Protein AF-A0A3D2TWG9-F1 (afdb_monomer_lite)

Radius of gyration: 15.21 Å; chains: 1; bounding box: 34×38×45 Å

pLDDT: mean 82.13, std 18.05, range [36.09, 95.81]

Foldseek 3Di:
DPDPPPFQADDPVLLVLLLVVCVVVVHDPVLSVVLSVLVVVLNVQCVRPGQDLVSLVVVLVVQVPPPPDDLVRSQSSLVSVCSSCVSVVVNVNRDDRDDDDDPPDDPPPDDDPPDDD

Secondary structure (DSSP, 8-state):
-----------HHHHHHHHHHHHHTT--HHHHHHHHHHHHHHHHHHTTPPP-HHHHHHHHHHHHH-TT--HHHHHHHHHHHHHHHHHTT-GGG--PPP-----S-------------

Sequence (117 aa):
MKQKTKQKVITEREIIRFRQCLYKAEKSPSTIDKYVRDVRKLQQYANGRILTKTLMLEYKRDLEVSSTYKATSINSYIAAINQFCQAMHWNDLCIKTIKVQRTAFEPEEKELTIGRQ

Structure (mmCIF, N/CA/C/O backbone):
data_AF-A0A3D2TWG9-F1
#
_entry.id   AF-A0A3D2TWG9-F1
#
loop_
_atom_site.group_PDB
_atom_site.id
_atom_site.type_symbol
_atom_site.label_atom_id
_atom_site.label_alt_id
_atom_site.label_comp_id
_atom_site.label_asym_id
_atom_site.label_entity_id
_atom_site.label_seq_id
_atom_site.pdbx_PDB_ins_code
_atom_site.Cartn_x
_atom_site.Cartn_y
_atom_site.Cartn_z
_atom_site.occupancy
_atom_site.B_iso_or_equiv
_atom_site.auth_seq_id
_atom_site.auth_comp_id
_atom_site.auth_asym_id
_atom_site.auth_atom_id
_atom_site.pdbx_PDB_model_num
ATOM 1 N N . MET A 1 1 ? -14.651 15.100 24.744 1.00 36.09 1 MET A N 1
ATOM 2 C CA . MET A 1 1 ? -15.029 14.101 23.717 1.00 36.09 1 MET A CA 1
ATOM 3 C C . MET A 1 1 ? -13.775 13.331 23.317 1.00 36.09 1 MET A C 1
ATOM 5 O O . MET A 1 1 ? -12.911 13.899 22.664 1.00 36.09 1 MET A O 1
ATOM 9 N N . LYS A 1 2 ? -13.596 12.089 23.789 1.00 38.41 2 LYS A N 1
ATOM 10 C CA . LYS A 1 2 ? -12.414 11.282 23.440 1.00 38.41 2 LYS A CA 1
ATOM 11 C C . LYS A 1 2 ? -12.566 10.839 21.984 1.00 38.41 2 LYS A C 1
ATOM 13 O O . LYS A 1 2 ? -13.420 10.005 21.692 1.00 38.41 2 LYS A O 1
ATOM 18 N N . GLN A 1 3 ? -11.794 11.430 21.074 1.00 42.97 3 GLN A N 1
ATOM 19 C CA . GLN A 1 3 ? -11.682 10.928 19.708 1.00 42.97 3 GLN A CA 1
ATOM 20 C C . GLN A 1 3 ? -11.195 9.478 19.809 1.00 42.97 3 GLN A C 1
ATOM 22 O O . GLN A 1 3 ? -10.063 9.236 20.222 1.00 42.97 3 GLN A O 1
ATOM 27 N N . LYS A 1 4 ? -12.066 8.504 19.518 1.00 44.44 4 LYS A N 1
ATOM 28 C CA . LYS A 1 4 ? -11.652 7.110 19.334 1.00 44.44 4 LYS A CA 1
ATOM 29 C C . LYS A 1 4 ? -10.646 7.121 18.189 1.00 44.44 4 LYS A C 1
ATOM 31 O O . LYS A 1 4 ? -11.041 7.255 17.033 1.00 44.44 4 LYS A O 1
ATOM 36 N N . THR A 1 5 ? -9.362 7.016 18.502 1.00 53.56 5 THR A N 1
ATOM 37 C CA . THR A 1 5 ? -8.309 6.737 17.530 1.00 53.56 5 THR A CA 1
ATOM 38 C C . THR A 1 5 ? -8.665 5.412 16.870 1.00 53.56 5 THR A C 1
ATOM 40 O O . THR A 1 5 ? -8.430 4.341 17.427 1.00 53.56 5 THR A O 1
ATOM 43 N N . LYS A 1 6 ? -9.322 5.470 15.704 1.00 65.88 6 LYS A N 1
ATOM 44 C CA . LYS A 1 6 ? -9.528 4.291 14.862 1.00 65.88 6 LYS A CA 1
ATOM 45 C C . LYS A 1 6 ? -8.149 3.688 14.631 1.00 65.88 6 LYS A C 1
ATOM 47 O O . LYS A 1 6 ? -7.264 4.350 14.091 1.00 65.88 6 LYS A O 1
ATOM 52 N N . GLN A 1 7 ? -7.959 2.464 15.104 1.00 80.00 7 GLN A N 1
ATOM 53 C CA . GLN A 1 7 ? -6.710 1.745 14.922 1.00 80.00 7 GLN A CA 1
ATOM 54 C C . GLN A 1 7 ? -6.472 1.588 13.416 1.00 80.00 7 GLN A C 1
ATOM 56 O O . GLN A 1 7 ? -7.372 1.170 12.686 1.00 80.00 7 GLN A O 1
ATOM 61 N N . LYS A 1 8 ? -5.278 1.961 12.945 1.00 89.81 8 LYS A N 1
ATOM 62 C CA . LYS A 1 8 ? -4.888 1.895 11.528 1.00 89.81 8 LYS A CA 1
ATOM 63 C C . LYS A 1 8 ? -4.557 0.453 11.145 1.00 89.81 8 LYS A C 1
ATOM 65 O O . LYS A 1 8 ? -3.403 0.113 10.932 1.00 89.81 8 LYS A O 1
ATOM 70 N N . VAL A 1 9 ? -5.553 -0.426 11.171 1.00 92.38 9 VAL A N 1
ATOM 71 C CA . VAL A 1 9 ? -5.402 -1.861 10.896 1.00 92.38 9 VAL A CA 1
ATOM 72 C C . VAL A 1 9 ? -6.021 -2.169 9.542 1.00 92.38 9 VAL A C 1
ATOM 74 O O . VAL A 1 9 ? -7.146 -1.754 9.260 1.00 92.38 9 VAL A O 1
ATOM 77 N N . ILE A 1 10 ? -5.308 -2.926 8.708 1.00 92.94 10 ILE A N 1
ATOM 78 C CA . ILE A 1 10 ? -5.841 -3.366 7.416 1.00 92.94 10 ILE A CA 1
ATOM 79 C C . ILE A 1 10 ? -6.824 -4.510 7.663 1.00 92.94 10 ILE A C 1
ATOM 81 O O . ILE A 1 10 ? -6.436 -5.657 7.883 1.00 92.94 10 ILE A O 1
ATOM 85 N N . THR A 1 11 ? -8.113 -4.191 7.627 1.00 93.00 11 THR A N 1
ATOM 86 C CA . THR A 1 11 ? -9.196 -5.179 7.690 1.00 93.00 11 THR A CA 1
ATOM 87 C C . THR A 1 11 ? -9.798 -5.397 6.307 1.00 93.00 11 THR A C 1
ATOM 89 O O . THR A 1 11 ? -9.610 -4.584 5.403 1.00 93.00 11 THR A O 1
ATOM 92 N N . GLU A 1 12 ? -10.582 -6.463 6.147 1.00 92.56 12 GLU A N 1
ATOM 93 C CA . GLU A 1 12 ? -11.317 -6.720 4.902 1.00 92.56 12 GLU A CA 1
ATOM 94 C C . GLU A 1 12 ? -12.201 -5.531 4.486 1.00 92.56 12 GLU A C 1
ATOM 96 O O . GLU A 1 12 ? -12.301 -5.183 3.312 1.00 92.56 12 GLU A O 1
ATOM 101 N N . ARG A 1 13 ? -12.785 -4.832 5.467 1.00 92.69 13 ARG A N 1
ATOM 102 C CA . ARG A 1 13 ? -13.607 -3.641 5.220 1.00 92.69 13 ARG A CA 1
ATOM 103 C C . ARG A 1 13 ? -12.802 -2.515 4.573 1.00 92.69 13 ARG A C 1
ATOM 105 O O . ARG A 1 13 ? -13.291 -1.888 3.636 1.00 92.69 13 ARG A O 1
ATOM 112 N N . GLU A 1 14 ? -11.567 -2.297 5.025 1.00 93.38 14 GLU A N 1
ATOM 113 C CA . GLU A 1 14 ? -10.694 -1.274 4.442 1.00 93.38 14 GLU A CA 1
ATOM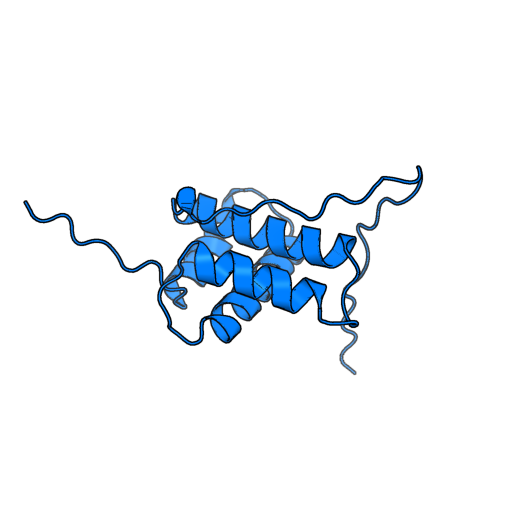 114 C C . GLU A 1 14 ? -10.277 -1.665 3.018 1.00 93.38 14 GLU A C 1
ATOM 116 O O . GLU A 1 14 ? -10.239 -0.818 2.132 1.00 93.38 14 GLU A O 1
ATOM 121 N N . ILE A 1 15 ? -10.049 -2.951 2.746 1.00 94.94 15 ILE A N 1
ATOM 122 C CA . ILE A 1 15 ? -9.707 -3.426 1.397 1.00 94.94 15 ILE A CA 1
ATOM 123 C C . ILE A 1 15 ? -10.884 -3.256 0.429 1.00 94.94 15 ILE A C 1
ATOM 125 O O . ILE A 1 15 ? -10.702 -2.749 -0.679 1.00 94.94 15 ILE A O 1
ATOM 129 N N . ILE A 1 16 ? -12.103 -3.608 0.850 1.00 95.31 16 ILE A N 1
ATOM 130 C CA . ILE A 1 16 ? -13.322 -3.387 0.055 1.00 95.31 16 ILE A CA 1
ATOM 131 C C . ILE A 1 16 ? -13.511 -1.893 -0.224 1.00 95.31 16 ILE A C 1
ATOM 133 O O . ILE A 1 16 ? -13.764 -1.500 -1.365 1.00 95.31 16 ILE A O 1
ATOM 137 N N . ARG A 1 17 ? -13.339 -1.045 0.797 1.00 94.88 17 ARG A N 1
ATOM 138 C CA . ARG A 1 17 ? -13.426 0.411 0.650 1.00 94.88 17 ARG A CA 1
ATOM 139 C C . ARG A 1 17 ? -12.371 0.946 -0.318 1.00 94.88 17 ARG A C 1
ATOM 141 O O . ARG A 1 17 ? -12.696 1.766 -1.172 1.00 94.88 17 ARG A O 1
ATOM 148 N N . PHE A 1 18 ? -11.137 0.454 -0.240 1.00 95.62 18 PHE A N 1
ATOM 149 C CA . PHE A 1 18 ? -10.073 0.833 -1.164 1.00 95.62 18 PHE A CA 1
ATOM 150 C C . PHE A 1 18 ? -10.404 0.444 -2.605 1.00 95.62 18 PHE A C 1
ATOM 152 O O . PHE A 1 18 ? -10.296 1.277 -3.503 1.00 95.62 18 PHE A O 1
ATOM 159 N N . ARG A 1 19 ? -10.897 -0.780 -2.826 1.00 95.81 19 ARG A N 1
ATOM 160 C CA . ARG A 1 19 ? -11.352 -1.240 -4.145 1.00 95.81 19 ARG A CA 1
ATOM 161 C C . ARG A 1 19 ? -12.427 -0.317 -4.726 1.00 95.81 19 ARG A C 1
ATOM 163 O O . ARG A 1 19 ? -12.344 0.052 -5.895 1.00 95.81 19 ARG A O 1
ATOM 170 N N . GLN A 1 20 ? -13.404 0.089 -3.915 1.00 95.56 20 GLN A N 1
ATOM 171 C CA . GLN A 1 20 ? -14.439 1.042 -4.329 1.00 95.56 20 GLN A CA 1
ATOM 172 C C . GLN A 1 20 ? -13.862 2.426 -4.651 1.00 95.56 20 GLN A C 1
ATOM 174 O O . GLN A 1 20 ? -14.286 3.043 -5.624 1.00 95.56 20 GLN A O 1
ATOM 179 N N . CYS A 1 21 ? -12.892 2.913 -3.872 1.00 94.94 21 CYS A N 1
ATOM 180 C CA . CYS A 1 21 ? -12.192 4.163 -4.173 1.00 94.94 21 CYS A CA 1
ATOM 181 C C . CYS A 1 21 ? -11.464 4.099 -5.520 1.00 94.94 21 CYS A C 1
ATOM 183 O O . CYS A 1 21 ? -11.563 5.043 -6.294 1.00 94.94 21 CYS A O 1
ATOM 185 N N . LEU A 1 22 ? -10.778 2.994 -5.828 1.00 94.06 22 LEU A N 1
ATOM 186 C CA . LEU A 1 22 ? -10.093 2.832 -7.114 1.00 94.06 22 LEU A CA 1
ATOM 187 C C . LEU A 1 22 ? -11.074 2.766 -8.291 1.00 94.06 22 LEU A C 1
ATOM 189 O O . LEU A 1 22 ? -10.809 3.365 -9.328 1.00 94.06 22 LEU A O 1
ATOM 193 N N . TYR A 1 23 ? -12.214 2.092 -8.113 1.00 94.44 23 TYR A N 1
ATOM 194 C CA . TYR A 1 23 ? -13.285 2.064 -9.111 1.00 94.44 23 TYR A CA 1
ATOM 195 C C . TYR A 1 23 ? -13.862 3.462 -9.372 1.00 94.44 23 TYR A C 1
ATOM 197 O O . TYR A 1 23 ? -13.992 3.872 -10.519 1.00 94.44 23 TYR A O 1
ATOM 205 N N . LYS A 1 24 ? -14.146 4.232 -8.311 1.00 94.88 24 LYS A N 1
ATOM 206 C CA . LYS A 1 24 ? -14.619 5.625 -8.423 1.00 94.88 24 LYS A CA 1
ATOM 207 C C . LYS A 1 24 ? -13.578 6.571 -9.025 1.00 94.88 24 LYS A C 1
ATOM 209 O O . LYS A 1 24 ? -13.953 7.592 -9.579 1.00 94.88 24 LYS A O 1
ATOM 214 N N . ALA A 1 25 ? -12.296 6.239 -8.898 1.00 92.38 25 ALA A N 1
ATOM 215 C CA . ALA A 1 25 ? -11.187 6.944 -9.535 1.00 92.38 25 ALA A CA 1
ATOM 216 C C . ALA A 1 25 ? -10.886 6.424 -10.956 1.00 92.38 25 ALA A C 1
ATOM 218 O O . ALA A 1 25 ? -9.785 6.653 -11.461 1.00 92.38 25 ALA A O 1
ATOM 219 N N . GLU A 1 26 ? -11.822 5.675 -11.552 1.00 94.00 26 GLU A N 1
ATOM 220 C CA . GLU A 1 26 ? -11.791 5.208 -12.944 1.00 94.00 26 GLU A CA 1
ATOM 221 C C . GLU A 1 26 ? -10.532 4.400 -13.293 1.00 94.00 26 GLU A C 1
ATOM 223 O O . GLU A 1 26 ? -10.026 4.419 -14.414 1.00 94.00 26 GLU A O 1
ATOM 228 N N . LYS A 1 27 ? -9.990 3.662 -12.316 1.00 91.19 27 LYS A N 1
ATOM 229 C CA . LYS A 1 27 ? -8.868 2.754 -12.566 1.00 91.19 27 LYS A CA 1
ATOM 230 C C . LYS A 1 27 ? -9.337 1.511 -13.313 1.00 91.19 27 LYS A C 1
ATOM 232 O O . LYS A 1 27 ? -10.369 0.927 -12.988 1.00 91.19 27 LYS A O 1
ATOM 237 N N . SER A 1 28 ? -8.517 1.053 -14.256 1.00 92.50 28 SER A N 1
ATOM 238 C CA . SER A 1 28 ? -8.755 -0.197 -14.975 1.00 92.50 28 SER A CA 1
ATOM 239 C C . SER A 1 28 ? -8.850 -1.387 -14.011 1.00 92.50 28 SER A C 1
ATOM 241 O O . SER A 1 28 ? -8.109 -1.423 -13.020 1.00 92.50 28 SER A O 1
ATOM 243 N N . PRO A 1 29 ? -9.673 -2.410 -14.311 1.00 90.75 29 PRO A N 1
ATOM 244 C CA . PRO A 1 29 ? -9.821 -3.595 -13.463 1.00 90.75 29 PRO A CA 1
ATOM 245 C C . PRO A 1 29 ? -8.487 -4.257 -13.094 1.00 90.75 29 PRO A C 1
ATOM 247 O O . PRO A 1 29 ? -8.289 -4.632 -11.940 1.00 90.75 29 PRO A O 1
ATOM 250 N N . SER A 1 30 ? -7.542 -4.318 -14.038 1.00 89.19 30 SER A N 1
ATOM 251 C CA . SER A 1 30 ? -6.196 -4.861 -13.817 1.00 89.19 30 SER A CA 1
ATOM 252 C C . SER A 1 30 ? -5.389 -4.058 -12.791 1.00 89.19 30 SER A C 1
ATOM 254 O O . SER A 1 30 ? -4.709 -4.635 -11.947 1.00 89.19 30 SER A O 1
ATOM 256 N N . THR A 1 31 ? -5.481 -2.724 -12.814 1.00 88.31 31 THR A N 1
ATOM 257 C CA . THR A 1 31 ? -4.826 -1.852 -11.824 1.00 88.31 31 THR A CA 1
ATOM 258 C C . THR A 1 31 ? -5.478 -1.994 -10.452 1.00 88.31 31 THR A C 1
ATOM 260 O O . THR A 1 31 ? -4.775 -2.033 -9.444 1.00 88.31 31 THR A O 1
ATOM 263 N N . ILE A 1 32 ? -6.812 -2.105 -10.410 1.00 92.31 32 ILE A N 1
ATOM 264 C CA . ILE A 1 32 ? -7.565 -2.320 -9.168 1.00 92.31 32 ILE A CA 1
ATOM 265 C C . ILE A 1 32 ? -7.120 -3.616 -8.495 1.00 92.31 32 ILE A C 1
ATOM 267 O O . ILE A 1 32 ? -6.754 -3.609 -7.322 1.00 92.31 32 ILE A O 1
ATOM 271 N N . ASP A 1 33 ? -7.152 -4.721 -9.234 1.00 92.81 33 ASP A N 1
ATOM 272 C CA . ASP A 1 33 ? -6.788 -6.036 -8.720 1.00 92.81 33 ASP A CA 1
ATOM 273 C C . ASP A 1 33 ? -5.311 -6.082 -8.288 1.00 92.81 33 ASP A C 1
ATOM 275 O O . ASP A 1 33 ? -5.032 -6.512 -7.166 1.00 92.81 33 ASP A O 1
ATOM 279 N N . LYS A 1 34 ? -4.388 -5.523 -9.086 1.00 89.44 34 LYS A N 1
ATOM 280 C CA . LYS A 1 34 ? -2.976 -5.373 -8.695 1.00 89.44 34 LYS A CA 1
ATOM 281 C C . LYS A 1 34 ? -2.841 -4.647 -7.356 1.00 89.44 34 LYS A C 1
ATOM 283 O O . LYS A 1 34 ? -2.229 -5.169 -6.432 1.00 89.44 34 LYS A O 1
ATOM 288 N N . TYR A 1 35 ? -3.445 -3.469 -7.218 1.00 93.50 35 TYR A N 1
ATOM 289 C CA . TYR A 1 35 ? -3.295 -2.664 -6.003 1.00 93.50 35 TYR A CA 1
ATOM 290 C C . TYR A 1 35 ? -3.937 -3.322 -4.785 1.00 93.50 35 TYR A C 1
ATOM 292 O O . TYR A 1 35 ? -3.395 -3.247 -3.685 1.00 93.50 35 TYR A O 1
ATOM 300 N N . VAL A 1 36 ? -5.069 -4.004 -4.967 1.00 94.25 36 VAL A N 1
ATOM 301 C CA . VAL A 1 36 ? -5.686 -4.797 -3.901 1.00 94.25 36 VAL A CA 1
ATOM 302 C C . VAL A 1 36 ? -4.760 -5.936 -3.466 1.00 94.25 36 VAL A C 1
ATOM 304 O O . VAL A 1 36 ? -4.582 -6.131 -2.265 1.00 94.25 36 VAL A O 1
ATOM 307 N N . ARG A 1 37 ? -4.128 -6.658 -4.402 1.00 93.25 37 ARG A N 1
ATOM 308 C CA . ARG A 1 37 ? -3.141 -7.708 -4.084 1.00 93.25 37 ARG A CA 1
ATOM 309 C C . ARG A 1 37 ? -1.924 -7.146 -3.350 1.00 93.25 37 ARG A C 1
ATOM 311 O O . ARG A 1 37 ? -1.485 -7.740 -2.368 1.00 93.25 37 ARG A O 1
ATOM 318 N N . ASP A 1 38 ? -1.417 -5.993 -3.770 1.00 92.19 38 ASP A N 1
ATOM 319 C CA . ASP A 1 38 ? -0.263 -5.345 -3.139 1.00 92.19 38 ASP A CA 1
ATOM 320 C C . ASP A 1 38 ? -0.585 -4.929 -1.692 1.00 92.19 38 ASP A C 1
ATOM 322 O O . ASP A 1 38 ? 0.179 -5.211 -0.767 1.00 92.19 38 ASP A O 1
ATOM 326 N N . VAL A 1 39 ? -1.773 -4.360 -1.456 1.00 94.38 39 VAL A N 1
ATOM 327 C CA . VAL A 1 39 ? -2.255 -4.036 -0.101 1.00 94.38 39 VAL A CA 1
ATOM 328 C C . VAL A 1 39 ? -2.498 -5.296 0.735 1.00 94.38 39 VAL A C 1
ATOM 330 O O . VAL A 1 39 ? -2.227 -5.293 1.936 1.00 94.38 39 VAL A O 1
ATOM 333 N N . ARG A 1 40 ? -2.962 -6.398 0.132 1.00 94.19 40 ARG A N 1
ATOM 334 C CA . ARG A 1 40 ? -3.101 -7.696 0.816 1.00 94.19 40 ARG A CA 1
ATOM 335 C C . ARG A 1 40 ? -1.759 -8.245 1.289 1.00 94.19 40 ARG A C 1
ATOM 337 O O . ARG A 1 40 ? -1.701 -8.776 2.394 1.00 94.19 40 ARG A O 1
ATOM 344 N N . LYS A 1 41 ? -0.680 -8.082 0.519 1.00 92.31 41 LYS A N 1
ATOM 345 C CA . LYS A 1 41 ? 0.665 -8.464 0.982 1.00 92.31 41 LYS A CA 1
ATOM 346 C C . LYS A 1 41 ? 1.085 -7.657 2.207 1.00 92.31 41 LYS A C 1
ATOM 348 O O . LYS A 1 41 ? 1.575 -8.237 3.173 1.00 92.31 41 LYS A O 1
ATOM 353 N N . LEU A 1 42 ? 0.816 -6.349 2.219 1.00 93.56 42 LEU A N 1
ATOM 354 C CA . LEU A 1 42 ? 1.041 -5.526 3.410 1.00 93.56 42 LEU A CA 1
ATOM 355 C C . LEU A 1 42 ? 0.158 -5.975 4.587 1.00 93.56 42 LEU A C 1
ATOM 357 O O . LEU A 1 42 ? 0.636 -6.022 5.716 1.00 93.56 42 LEU A O 1
ATOM 361 N N . GLN A 1 43 ? -1.108 -6.338 4.348 1.00 94.50 43 GLN A N 1
ATOM 362 C CA . GLN A 1 43 ? -1.998 -6.884 5.382 1.00 94.50 43 GLN A CA 1
ATOM 363 C C . GLN A 1 43 ? -1.418 -8.155 6.009 1.00 94.50 43 GLN A C 1
ATOM 365 O O . GLN A 1 43 ? -1.404 -8.280 7.233 1.00 94.50 43 GLN A O 1
ATOM 370 N N . GLN A 1 44 ? -0.941 -9.083 5.177 1.00 92.94 44 GLN A N 1
ATOM 371 C CA . GLN A 1 44 ? -0.320 -10.330 5.622 1.00 92.94 44 GLN A CA 1
ATOM 372 C C . GLN A 1 44 ? 0.959 -10.058 6.417 1.00 92.94 44 GLN A C 1
ATOM 374 O O . GLN A 1 44 ? 1.120 -10.607 7.501 1.00 92.94 44 GLN A O 1
ATOM 379 N N . TYR A 1 45 ? 1.816 -9.150 5.940 1.00 92.88 45 TYR A N 1
ATOM 380 C CA . TYR A 1 45 ? 3.019 -8.739 6.665 1.00 92.88 45 TYR A CA 1
ATOM 381 C C . TYR A 1 45 ? 2.687 -8.084 8.013 1.00 92.88 45 TYR A C 1
ATOM 383 O O . TYR A 1 45 ? 3.303 -8.375 9.040 1.00 92.88 45 TYR A O 1
ATOM 391 N N . ALA A 1 46 ? 1.677 -7.212 8.044 1.00 92.50 46 ALA A N 1
ATOM 392 C CA . ALA A 1 46 ? 1.205 -6.597 9.275 1.00 92.50 46 ALA A CA 1
ATOM 393 C C . ALA A 1 46 ? 0.609 -7.638 10.233 1.00 92.50 46 ALA A C 1
ATOM 395 O O . ALA A 1 46 ? 0.714 -7.452 11.440 1.00 92.50 46 ALA A O 1
ATOM 396 N N . ASN A 1 47 ? 0.039 -8.737 9.732 1.00 92.25 47 ASN A N 1
ATOM 397 C CA . ASN A 1 47 ? -0.526 -9.834 10.521 1.00 92.25 47 ASN A CA 1
ATOM 398 C C . ASN A 1 47 ? -1.506 -9.347 11.610 1.00 92.25 47 ASN A C 1
ATOM 400 O O . ASN A 1 47 ? -1.398 -9.694 12.783 1.00 92.25 47 ASN A O 1
ATOM 404 N N . GLY A 1 48 ? -2.409 -8.434 11.238 1.00 87.81 48 GLY A N 1
ATOM 405 C CA . GLY A 1 48 ? -3.378 -7.828 12.162 1.00 87.81 48 GLY A CA 1
ATOM 406 C C . GLY A 1 48 ? -2.811 -6.756 13.105 1.00 87.81 48 GLY A C 1
ATOM 407 O O . GLY A 1 48 ? -3.571 -6.166 13.874 1.00 87.81 48 GLY A O 1
ATOM 408 N N . ARG A 1 49 ? -1.507 -6.452 13.040 1.00 90.62 49 ARG A N 1
ATOM 409 C CA . ARG A 1 49 ? -0.887 -5.359 13.802 1.00 90.62 49 ARG A CA 1
ATOM 410 C C . ARG A 1 49 ? -1.345 -3.991 13.292 1.00 90.62 49 ARG A C 1
ATOM 412 O O . ARG A 1 49 ? -1.731 -3.816 12.134 1.00 90.62 49 ARG A O 1
ATOM 419 N N . ILE A 1 50 ? -1.263 -3.000 14.176 1.00 91.50 50 ILE A N 1
ATOM 420 C CA . ILE A 1 50 ? -1.511 -1.596 13.842 1.00 91.50 50 ILE A CA 1
ATOM 421 C C . ILE A 1 50 ? -0.410 -1.120 12.895 1.00 91.50 50 ILE A C 1
ATOM 423 O O . ILE A 1 50 ? 0.776 -1.274 13.189 1.00 91.50 50 ILE A O 1
ATOM 427 N N . LEU A 1 51 ? -0.797 -0.501 11.782 1.00 93.00 51 LEU A N 1
ATOM 428 C CA . LEU A 1 51 ? 0.153 0.153 10.900 1.00 93.00 51 LEU A CA 1
ATOM 429 C C . LEU A 1 51 ? 0.738 1.383 11.590 1.00 93.00 51 LEU A C 1
ATOM 431 O O . LEU A 1 51 ? 0.030 2.316 11.981 1.00 93.00 51 LEU A O 1
ATOM 435 N N . THR A 1 52 ? 2.058 1.387 11.687 1.00 92.88 52 THR A N 1
ATOM 436 C CA . THR A 1 52 ? 2.857 2.517 12.147 1.00 92.88 52 THR A CA 1
ATOM 437 C C . THR A 1 52 ? 3.838 2.908 11.056 1.00 92.88 52 THR A C 1
ATOM 439 O O . THR A 1 52 ? 4.117 2.137 10.134 1.00 92.88 52 THR A O 1
ATOM 442 N N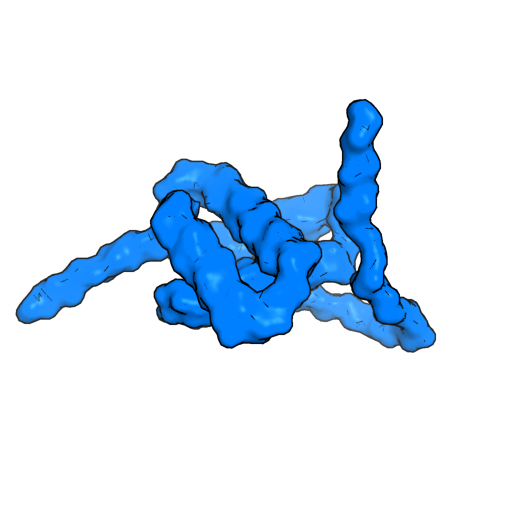 . LYS A 1 53 ? 4.392 4.117 11.160 1.00 91.25 53 LYS A N 1
ATOM 443 C CA . LYS A 1 53 ? 5.435 4.559 10.236 1.00 91.25 53 LYS A CA 1
ATOM 444 C C . LYS A 1 53 ? 6.634 3.607 10.241 1.00 91.25 53 LYS A C 1
ATOM 446 O O . LYS A 1 53 ? 7.180 3.325 9.181 1.00 91.25 53 LYS A O 1
ATOM 451 N N . THR A 1 54 ? 6.991 3.092 11.415 1.00 92.88 54 THR A N 1
ATOM 452 C CA . THR A 1 54 ? 8.065 2.112 11.599 1.00 92.88 54 THR A CA 1
ATOM 453 C C . THR A 1 54 ? 7.781 0.827 10.829 1.00 92.88 54 THR A C 1
ATOM 455 O O . THR A 1 54 ? 8.597 0.455 9.996 1.00 92.88 54 THR A O 1
ATOM 458 N N . LEU A 1 55 ? 6.585 0.242 10.980 1.00 93.81 55 LEU A N 1
ATOM 459 C CA . LEU A 1 55 ? 6.202 -0.983 10.266 1.00 93.81 55 LEU A CA 1
ATOM 460 C C . LEU A 1 55 ? 6.263 -0.799 8.745 1.00 93.81 55 LEU A C 1
ATOM 462 O O . LEU A 1 55 ? 6.726 -1.684 8.033 1.00 93.81 55 LEU A O 1
ATOM 466 N N . MET A 1 56 ? 5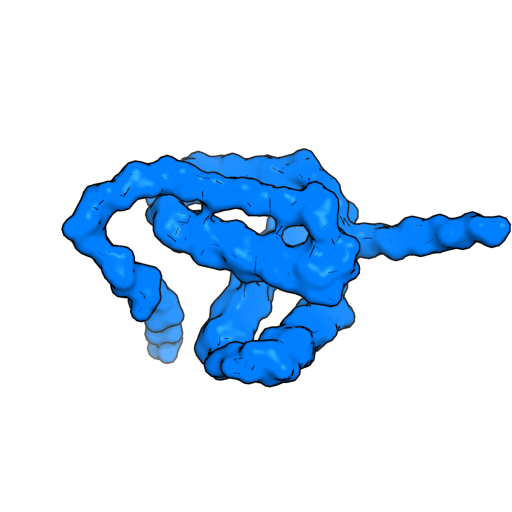.839 0.363 8.238 1.00 93.12 56 MET A N 1
ATOM 467 C CA . MET A 1 56 ? 5.933 0.675 6.806 1.00 93.12 56 MET A CA 1
ATOM 468 C C . MET A 1 56 ? 7.386 0.728 6.312 1.00 93.12 56 MET A C 1
ATOM 470 O O . MET A 1 56 ? 7.680 0.275 5.207 1.00 93.12 56 MET A O 1
ATOM 474 N N . LEU A 1 57 ? 8.299 1.285 7.114 1.00 92.75 57 LEU A N 1
ATOM 475 C CA . LEU A 1 57 ? 9.727 1.336 6.788 1.00 92.75 57 LEU A CA 1
ATOM 476 C C . LEU A 1 57 ? 10.383 -0.046 6.877 1.00 92.75 57 LEU A C 1
ATOM 478 O O . LEU A 1 57 ? 11.189 -0.379 6.013 1.00 92.75 57 LEU A O 1
ATOM 482 N N . GLU A 1 58 ? 10.019 -0.852 7.876 1.00 93.00 58 GLU A N 1
ATOM 483 C CA . GLU A 1 58 ? 10.469 -2.242 8.008 1.00 93.00 58 GLU A CA 1
ATOM 484 C C . GLU A 1 58 ? 10.014 -3.080 6.814 1.00 93.00 58 GLU A C 1
ATOM 486 O O . GLU A 1 58 ? 10.837 -3.742 6.189 1.00 93.00 58 GLU A O 1
ATOM 491 N N . TYR A 1 59 ? 8.741 -2.966 6.426 1.00 92.75 59 TYR A N 1
ATOM 492 C CA . TYR A 1 59 ? 8.205 -3.650 5.252 1.00 92.75 59 TYR A CA 1
ATOM 493 C C . TYR A 1 59 ? 8.947 -3.262 3.971 1.00 92.75 59 TYR A C 1
ATOM 495 O O . TYR A 1 59 ? 9.320 -4.120 3.176 1.00 92.75 59 TYR A O 1
ATOM 503 N N . LYS A 1 60 ? 9.213 -1.964 3.776 1.00 91.44 60 LYS A N 1
ATOM 504 C CA . LYS A 1 60 ? 10.014 -1.497 2.641 1.00 91.44 60 LYS A CA 1
ATOM 505 C C . LYS A 1 60 ? 11.416 -2.112 2.656 1.00 91.44 60 LYS A C 1
ATOM 507 O O . LYS A 1 60 ? 11.870 -2.583 1.620 1.00 91.44 60 LYS A O 1
ATOM 512 N N . ARG A 1 61 ? 12.084 -2.114 3.811 1.00 91.19 61 ARG A N 1
ATOM 513 C CA . ARG A 1 61 ? 13.436 -2.664 3.946 1.00 91.19 61 ARG A CA 1
ATOM 514 C C . ARG A 1 61 ? 13.465 -4.164 3.662 1.00 91.19 61 ARG A C 1
ATOM 516 O O . ARG A 1 61 ? 14.400 -4.634 3.030 1.00 91.19 61 ARG A O 1
ATOM 523 N N . ASP A 1 62 ? 12.438 -4.892 4.087 1.00 90.62 62 ASP A N 1
ATOM 524 C CA . ASP A 1 62 ? 12.277 -6.318 3.800 1.00 90.62 62 ASP A CA 1
ATOM 525 C C . ASP A 1 62 ? 12.170 -6.574 2.288 1.00 90.62 62 ASP A C 1
ATOM 527 O O . ASP A 1 62 ? 12.897 -7.402 1.743 1.00 90.62 62 ASP A O 1
ATOM 531 N N . LEU A 1 63 ? 11.367 -5.768 1.580 1.00 88.75 63 LEU A N 1
ATOM 532 C CA . LEU A 1 63 ? 11.285 -5.810 0.117 1.00 88.75 63 LEU A CA 1
ATOM 533 C C . LEU A 1 63 ? 12.618 -5.465 -0.567 1.00 88.75 63 LEU A C 1
ATOM 535 O O . LEU A 1 63 ? 12.909 -6.033 -1.613 1.00 88.75 63 LEU A O 1
ATOM 539 N N . GLU A 1 64 ? 13.407 -4.544 -0.002 1.00 85.94 64 GLU A N 1
ATOM 540 C CA . GLU A 1 64 ? 14.726 -4.144 -0.522 1.00 85.94 64 GLU A CA 1
ATOM 541 C C . GLU A 1 64 ? 15.804 -5.216 -0.321 1.00 85.94 64 GLU A C 1
ATOM 543 O O . GLU A 1 64 ? 16.665 -5.385 -1.181 1.00 85.94 64 GLU A O 1
ATOM 548 N N . VAL A 1 65 ? 15.779 -5.921 0.812 1.00 87.19 65 VAL A N 1
ATOM 549 C CA . VAL A 1 65 ? 16.733 -6.999 1.128 1.00 87.19 65 VAL A CA 1
ATOM 550 C C . VAL A 1 65 ? 16.351 -8.301 0.421 1.00 87.19 65 VAL A C 1
ATOM 552 O O . VAL A 1 65 ? 17.208 -9.138 0.145 1.00 87.19 65 VAL A O 1
ATOM 555 N N . SER A 1 66 ? 15.070 -8.475 0.099 1.00 81.06 66 SER A N 1
ATOM 556 C CA . SER A 1 66 ? 14.595 -9.606 -0.681 1.00 81.06 66 SER A CA 1
ATOM 557 C C . SER A 1 66 ? 15.112 -9.530 -2.121 1.00 81.06 66 SER A C 1
ATOM 559 O O . SER A 1 66 ? 14.653 -8.717 -2.923 1.00 81.06 66 SER A O 1
ATOM 561 N N . SER A 1 67 ? 16.023 -10.434 -2.493 1.00 69.88 67 SER A N 1
ATOM 562 C CA . SER A 1 67 ? 16.597 -10.522 -3.849 1.00 69.88 67 SER A CA 1
ATOM 563 C C . SER A 1 67 ? 15.580 -10.845 -4.957 1.00 69.88 67 SER A C 1
ATOM 565 O O . SER A 1 67 ? 15.960 -11.010 -6.114 1.00 69.88 67 SER A O 1
ATOM 567 N N . THR A 1 68 ? 14.290 -10.967 -4.634 1.00 78.44 68 THR A N 1
ATOM 568 C CA . THR A 1 68 ? 13.232 -11.316 -5.585 1.00 78.44 68 THR A CA 1
ATOM 569 C C . THR A 1 68 ? 12.624 -10.115 -6.307 1.00 78.44 68 THR A C 1
ATOM 571 O O . THR A 1 68 ? 11.908 -10.314 -7.286 1.00 78.44 68 THR A O 1
ATOM 574 N N . TYR A 1 69 ? 12.847 -8.879 -5.840 1.00 81.56 69 TYR A N 1
ATOM 575 C CA . TYR A 1 69 ? 12.168 -7.698 -6.384 1.00 81.56 69 TYR A CA 1
ATOM 576 C C . TYR A 1 69 ? 13.134 -6.667 -6.971 1.00 81.56 69 TYR A C 1
ATOM 578 O O . TYR A 1 69 ? 14.083 -6.231 -6.324 1.00 81.56 69 TYR A O 1
ATOM 586 N N . LYS A 1 70 ? 12.835 -6.192 -8.187 1.00 84.94 70 LYS A N 1
ATOM 587 C CA . LYS A 1 70 ? 13.487 -5.004 -8.753 1.00 84.94 70 LYS A CA 1
ATOM 588 C C . LYS A 1 70 ? 13.004 -3.744 -8.030 1.00 84.94 70 LYS A C 1
ATOM 590 O O . LYS A 1 70 ? 11.849 -3.658 -7.607 1.00 84.94 70 LYS A O 1
ATOM 595 N N . ALA A 1 71 ? 13.834 -2.701 -7.996 1.00 84.31 71 ALA A N 1
ATOM 596 C CA . ALA A 1 71 ? 13.455 -1.408 -7.420 1.00 84.31 71 ALA A CA 1
ATOM 597 C C . ALA A 1 71 ? 12.209 -0.781 -8.092 1.00 84.31 71 ALA A C 1
ATOM 599 O O . ALA A 1 71 ? 11.415 -0.121 -7.420 1.00 84.31 71 ALA A O 1
ATOM 600 N N . THR A 1 72 ? 11.987 -1.024 -9.391 1.00 84.44 72 THR A N 1
ATOM 601 C CA . THR A 1 72 ? 10.769 -0.619 -10.126 1.00 84.44 72 THR A CA 1
ATOM 602 C C . THR A 1 72 ? 9.516 -1.304 -9.579 1.00 84.44 72 THR A C 1
ATOM 604 O O . THR A 1 72 ? 8.489 -0.653 -9.352 1.00 84.44 72 THR A O 1
ATOM 607 N N . SER A 1 73 ? 9.614 -2.601 -9.276 1.00 85.00 73 SER A N 1
ATOM 608 C CA . SER A 1 73 ? 8.547 -3.374 -8.644 1.00 85.00 73 SER A CA 1
ATOM 609 C C . SER A 1 73 ? 8.257 -2.844 -7.244 1.00 85.00 73 SER A C 1
ATOM 611 O O . SER A 1 73 ? 7.108 -2.528 -6.946 1.00 85.00 73 SER A O 1
ATOM 613 N N . ILE A 1 74 ? 9.287 -2.658 -6.410 1.00 88.69 74 ILE A N 1
ATOM 614 C CA . ILE A 1 74 ? 9.133 -2.131 -5.043 1.00 88.69 74 ILE A CA 1
ATOM 615 C C . ILE A 1 74 ? 8.476 -0.744 -5.067 1.00 88.69 74 ILE A C 1
ATOM 617 O O . ILE A 1 74 ? 7.568 -0.465 -4.286 1.00 88.69 74 ILE A O 1
ATOM 621 N N . ASN A 1 75 ? 8.859 0.113 -6.013 1.00 90.44 75 ASN A N 1
ATOM 622 C CA . ASN A 1 75 ? 8.235 1.421 -6.189 1.00 90.44 75 ASN A CA 1
ATOM 623 C C . ASN A 1 75 ? 6.751 1.325 -6.563 1.00 90.44 75 ASN A C 1
ATOM 625 O O . ASN A 1 75 ? 5.957 2.120 -6.060 1.00 90.44 75 ASN A O 1
ATOM 629 N N . SER A 1 76 ? 6.364 0.336 -7.376 1.00 88.12 76 SER A N 1
ATOM 630 C CA . SER A 1 76 ? 4.953 0.053 -7.667 1.00 88.12 76 SER A CA 1
ATOM 631 C C . SER A 1 76 ? 4.183 -0.386 -6.416 1.00 88.12 76 SER A C 1
ATOM 633 O O . SER A 1 76 ? 3.100 0.142 -6.167 1.00 88.12 76 SER A O 1
ATOM 635 N N . TYR A 1 77 ? 4.754 -1.277 -5.593 1.00 90.56 77 TYR A N 1
ATOM 636 C CA . TYR A 1 77 ? 4.154 -1.678 -4.310 1.00 90.56 77 TYR A CA 1
ATOM 637 C C . TYR A 1 77 ? 3.957 -0.471 -3.387 1.00 90.56 77 TYR A C 1
ATOM 639 O O . TYR A 1 77 ? 2.870 -0.254 -2.850 1.00 90.56 77 TYR A O 1
ATOM 647 N N . ILE A 1 78 ? 4.995 0.357 -3.234 1.00 92.19 78 ILE A N 1
ATOM 648 C CA . ILE A 1 78 ? 4.943 1.565 -2.402 1.00 92.19 78 ILE A CA 1
ATOM 649 C C . ILE A 1 78 ? 3.887 2.546 -2.925 1.00 92.19 78 ILE A C 1
ATOM 651 O O . ILE A 1 78 ? 3.173 3.152 -2.128 1.00 92.19 78 ILE A O 1
ATOM 655 N N . ALA A 1 79 ? 3.747 2.696 -4.245 1.00 91.56 79 ALA A N 1
ATOM 656 C CA . ALA A 1 79 ? 2.725 3.556 -4.835 1.00 91.56 79 ALA A CA 1
ATOM 657 C C . ALA A 1 79 ? 1.303 3.075 -4.494 1.00 91.56 79 ALA A C 1
ATOM 659 O O . ALA A 1 79 ? 0.483 3.884 -4.053 1.00 91.56 79 ALA A O 1
ATOM 660 N N . ALA A 1 80 ? 1.032 1.771 -4.616 1.00 92.25 80 ALA A N 1
ATOM 661 C CA . ALA A 1 80 ? -0.255 1.181 -4.241 1.00 92.25 80 ALA A CA 1
ATOM 662 C C . ALA A 1 80 ? -0.564 1.387 -2.746 1.00 92.25 80 ALA A C 1
ATOM 664 O O . ALA A 1 80 ? -1.664 1.814 -2.389 1.00 92.25 80 ALA A O 1
ATOM 665 N N . ILE A 1 81 ? 0.427 1.163 -1.875 1.00 93.69 81 ILE A N 1
ATOM 666 C CA . ILE A 1 81 ? 0.305 1.365 -0.422 1.00 93.69 81 ILE A CA 1
ATOM 667 C C . ILE A 1 81 ? 0.057 2.836 -0.083 1.00 93.69 81 ILE A C 1
ATOM 669 O O . ILE A 1 81 ? -0.824 3.142 0.717 1.00 93.69 81 ILE A O 1
ATOM 673 N N . ASN A 1 82 ? 0.787 3.765 -0.700 1.00 94.06 82 ASN A N 1
ATOM 674 C CA . ASN A 1 82 ? 0.584 5.195 -0.478 1.00 94.06 82 ASN A CA 1
ATOM 675 C C . ASN A 1 82 ? -0.815 5.635 -0.920 1.00 94.06 82 ASN A C 1
ATOM 677 O O . ASN A 1 82 ? -1.464 6.404 -0.212 1.00 94.06 82 ASN A O 1
ATOM 681 N N . GLN A 1 83 ? -1.309 5.125 -2.050 1.00 93.50 83 GLN A N 1
ATOM 682 C CA . GLN A 1 83 ? -2.665 5.421 -2.504 1.00 93.50 83 GLN A CA 1
ATOM 683 C C . GLN A 1 83 ? -3.726 4.832 -1.564 1.00 93.50 83 GLN A C 1
ATOM 685 O O . GLN A 1 83 ? -4.737 5.482 -1.297 1.00 93.50 83 GLN A O 1
ATOM 690 N N . PHE A 1 84 ? -3.489 3.643 -1.007 1.00 95.06 84 PHE A N 1
ATOM 691 C CA . PHE A 1 84 ? -4.328 3.077 0.049 1.00 95.06 84 PHE A CA 1
ATOM 692 C C . PHE A 1 84 ? -4.339 3.961 1.301 1.00 95.06 84 PHE A C 1
ATOM 694 O O . PHE A 1 84 ? -5.411 4.316 1.792 1.00 95.06 84 PHE A O 1
ATOM 701 N N . CYS A 1 85 ? -3.169 4.389 1.781 1.00 93.00 85 CYS A N 1
ATOM 702 C CA . CYS A 1 85 ? -3.056 5.303 2.915 1.00 93.00 85 CYS A CA 1
ATOM 703 C C . CYS A 1 85 ? -3.822 6.607 2.667 1.00 93.00 85 CYS A C 1
ATOM 705 O O . CYS A 1 85 ? -4.558 7.052 3.543 1.00 93.00 85 CYS A O 1
ATOM 707 N N . GLN A 1 86 ? -3.721 7.191 1.471 1.00 92.56 86 GLN A N 1
ATOM 708 C CA . GLN A 1 86 ? -4.484 8.387 1.100 1.00 92.56 86 GLN A CA 1
ATOM 709 C C . GLN A 1 86 ? -5.997 8.130 1.122 1.00 92.56 86 GLN A C 1
ATOM 711 O O . GLN A 1 86 ? -6.735 8.912 1.719 1.00 92.56 86 GLN A O 1
ATOM 716 N N . ALA A 1 87 ? -6.458 7.009 0.554 1.00 91.94 87 ALA A N 1
ATOM 717 C CA . ALA A 1 87 ? -7.872 6.626 0.545 1.00 91.94 87 ALA A CA 1
ATOM 718 C C . ALA A 1 87 ? -8.449 6.403 1.958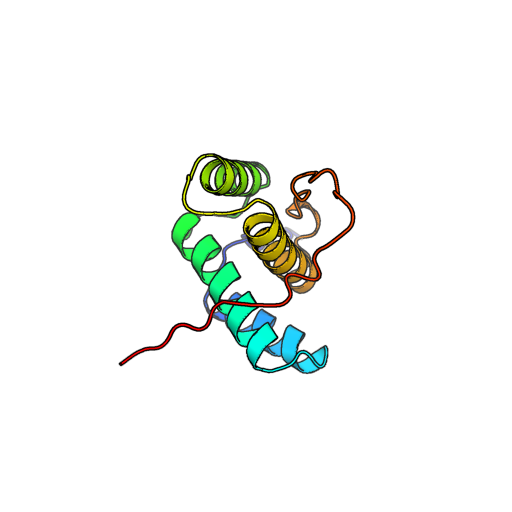 1.00 91.94 87 ALA A C 1
ATOM 720 O O . ALA A 1 87 ? -9.633 6.653 2.191 1.00 91.94 87 ALA A O 1
ATOM 721 N N . MET A 1 88 ? -7.616 5.967 2.908 1.00 90.94 88 MET A N 1
ATOM 722 C CA . MET A 1 88 ? -7.991 5.799 4.319 1.00 90.94 88 MET A CA 1
ATOM 723 C C . MET A 1 88 ? -7.732 7.039 5.181 1.00 90.94 88 MET A C 1
ATOM 725 O O . MET A 1 88 ? -8.036 7.030 6.374 1.00 90.94 88 MET A O 1
ATOM 729 N N . HIS A 1 89 ? -7.208 8.117 4.590 1.00 90.62 89 HIS A N 1
ATOM 730 C CA . HIS A 1 89 ? -6.759 9.332 5.276 1.00 90.62 89 HIS A CA 1
ATOM 731 C C . HIS A 1 89 ? -5.610 9.101 6.283 1.00 90.62 89 HIS A C 1
ATOM 733 O O . HIS A 1 89 ? -5.430 9.871 7.224 1.00 90.62 89 HIS A O 1
ATOM 739 N N . TRP A 1 90 ? -4.795 8.063 6.082 1.00 93.25 90 TRP A N 1
ATOM 740 C CA . TRP A 1 90 ? -3.598 7.725 6.868 1.00 93.25 90 TRP A CA 1
ATOM 741 C C . TRP A 1 90 ? -2.326 8.317 6.249 1.00 93.25 90 TRP A C 1
ATOM 743 O O . TRP A 1 90 ? -1.309 7.641 6.100 1.00 93.25 90 TRP A O 1
ATOM 753 N N . ASN A 1 91 ? -2.385 9.588 5.849 1.00 89.50 91 ASN A N 1
ATOM 754 C CA . ASN A 1 91 ? -1.312 10.256 5.104 1.00 89.50 91 ASN A CA 1
ATOM 755 C C . ASN A 1 91 ? 0.037 10.272 5.844 1.00 89.50 91 ASN A C 1
ATOM 757 O O . ASN A 1 91 ? 1.091 10.287 5.211 1.00 89.50 91 ASN A O 1
ATOM 761 N N . ASP A 1 92 ? 0.025 10.207 7.177 1.00 90.56 92 ASP A N 1
ATOM 762 C CA . ASP A 1 92 ? 1.234 10.113 7.998 1.00 90.56 92 ASP A CA 1
ATOM 763 C C . ASP A 1 92 ? 2.029 8.815 7.756 1.00 90.56 92 ASP A C 1
ATOM 765 O O . ASP A 1 92 ? 3.253 8.791 7.922 1.00 90.56 92 ASP A O 1
ATOM 769 N N . LEU A 1 93 ? 1.362 7.752 7.293 1.00 93.06 93 LEU A N 1
ATOM 770 C CA . LEU A 1 93 ? 1.973 6.454 7.015 1.00 93.06 93 LEU A CA 1
ATOM 771 C C . LEU A 1 93 ? 2.617 6.365 5.625 1.00 93.06 93 LEU A C 1
ATOM 773 O O . LEU A 1 93 ? 3.395 5.446 5.392 1.00 93.06 93 LEU A O 1
ATOM 777 N N . CYS A 1 94 ? 2.367 7.318 4.722 1.00 92.12 94 CYS A N 1
ATOM 778 C CA . CYS A 1 94 ? 2.914 7.299 3.361 1.00 92.12 94 CYS A CA 1
ATOM 779 C C . CYS A 1 94 ? 4.451 7.326 3.363 1.00 92.12 94 CYS A C 1
ATOM 781 O O . CYS A 1 94 ? 5.056 8.189 3.999 1.00 92.12 94 CYS A O 1
ATOM 783 N N . ILE A 1 95 ? 5.107 6.414 2.649 1.00 92.62 95 ILE A N 1
ATOM 784 C CA . ILE A 1 95 ? 6.576 6.296 2.609 1.00 92.62 95 ILE A CA 1
ATOM 785 C C . ILE A 1 95 ? 7.142 6.687 1.243 1.00 92.62 95 ILE A C 1
ATOM 787 O O . ILE A 1 95 ? 6.450 6.674 0.227 1.00 92.62 95 ILE A O 1
ATOM 791 N N . LYS A 1 96 ? 8.427 7.051 1.214 1.00 89.81 96 LYS A N 1
ATOM 792 C CA . LYS A 1 96 ? 9.119 7.408 -0.028 1.00 89.81 96 LYS A CA 1
ATOM 793 C C . LYS A 1 96 ? 9.523 6.156 -0.805 1.00 89.81 96 LYS A C 1
ATOM 795 O O . LYS A 1 96 ? 10.042 5.197 -0.224 1.00 89.81 96 LYS A O 1
ATOM 800 N N . THR A 1 97 ? 9.353 6.221 -2.120 1.00 88.19 97 THR A N 1
ATOM 801 C CA . THR A 1 97 ? 9.888 5.251 -3.080 1.00 88.19 97 THR A CA 1
ATOM 802 C C . THR A 1 97 ? 11.419 5.210 -3.037 1.00 88.19 97 THR A C 1
ATOM 804 O O . THR A 1 97 ? 12.077 6.095 -2.481 1.00 88.19 97 THR A O 1
ATOM 807 N N . ILE A 1 98 ? 11.999 4.143 -3.575 1.00 84.81 98 ILE A N 1
ATOM 808 C CA . ILE A 1 98 ? 13.442 3.990 -3.753 1.00 84.81 98 ILE A CA 1
ATOM 809 C C . ILE A 1 98 ? 13.877 4.893 -4.905 1.00 84.81 98 ILE A C 1
ATOM 811 O O . ILE A 1 98 ? 13.275 4.886 -5.984 1.00 84.81 98 ILE A O 1
ATOM 815 N N . LYS A 1 99 ? 14.933 5.677 -4.675 1.00 78.00 99 LYS A N 1
ATOM 816 C CA . LYS A 1 99 ? 15.508 6.555 -5.692 1.00 78.00 99 LYS A CA 1
ATOM 817 C C . LYS A 1 99 ? 16.306 5.705 -6.680 1.00 78.00 99 LYS A C 1
ATOM 819 O O . LYS A 1 99 ? 17.464 5.390 -6.439 1.00 78.00 99 LYS A O 1
ATOM 824 N N . VAL A 1 100 ? 15.672 5.337 -7.787 1.00 70.56 100 VAL A N 1
ATOM 825 C CA . VAL A 1 100 ? 16.349 4.698 -8.919 1.00 70.56 100 VAL A CA 1
ATOM 826 C C . VAL A 1 100 ? 16.924 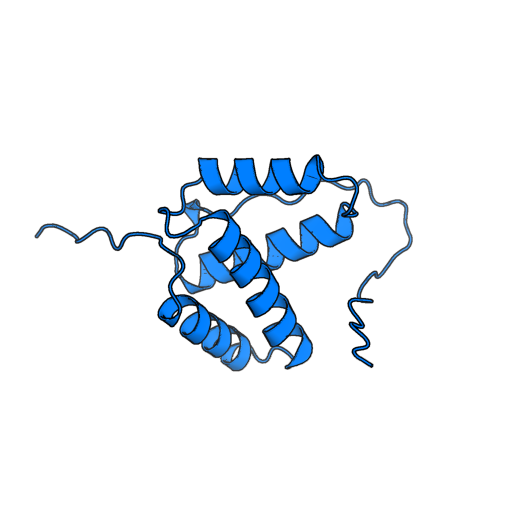5.807 -9.793 1.00 70.56 100 VAL A C 1
ATOM 828 O O . VAL A 1 100 ? 16.186 6.691 -10.234 1.00 70.56 100 VAL A O 1
ATOM 831 N N . GLN A 1 101 ? 18.240 5.805 -10.012 1.00 57.25 101 GLN A N 1
ATOM 832 C CA . GLN A 1 101 ? 18.840 6.670 -11.027 1.00 57.25 101 GLN A CA 1
ATOM 833 C C . GLN A 1 101 ? 18.356 6.169 -12.390 1.00 57.25 101 GLN A C 1
ATOM 835 O O . GLN A 1 101 ? 18.658 5.045 -12.777 1.00 57.25 101 GLN A O 1
ATOM 840 N N . ARG A 1 102 ? 17.523 6.966 -13.068 1.00 52.69 102 ARG A N 1
ATOM 841 C CA . ARG A 1 102 ? 16.997 6.634 -14.394 1.00 52.69 102 ARG A CA 1
ATOM 842 C C . ARG A 1 102 ? 18.146 6.670 -15.397 1.00 52.69 102 ARG A C 1
ATOM 844 O O . ARG A 1 102 ? 18.523 7.748 -15.847 1.00 52.69 102 ARG A O 1
ATOM 851 N N . THR A 1 103 ? 18.652 5.509 -15.788 1.00 47.53 103 THR A N 1
ATOM 852 C CA . THR A 1 103 ? 19.212 5.372 -17.132 1.00 47.53 103 THR A CA 1
ATOM 853 C C . THR A 1 103 ? 18.033 5.481 -18.096 1.00 47.53 103 THR A C 1
ATOM 855 O O . THR A 1 103 ? 16.977 4.892 -17.866 1.00 47.53 103 THR A O 1
ATOM 858 N N . ALA A 1 104 ? 18.148 6.353 -19.092 1.00 45.62 104 ALA A N 1
ATOM 859 C CA . ALA A 1 104 ? 17.052 6.748 -19.962 1.00 45.62 104 ALA A CA 1
ATOM 860 C C . ALA A 1 104 ? 16.636 5.604 -20.894 1.00 45.62 104 ALA A C 1
ATOM 862 O O . ALA A 1 104 ? 17.117 5.550 -22.010 1.00 45.62 104 ALA A O 1
ATOM 863 N N . PHE A 1 105 ? 15.790 4.691 -20.426 1.00 48.91 105 PHE A N 1
ATOM 864 C CA . PHE A 1 105 ? 14.882 3.836 -21.197 1.00 48.91 105 PHE A CA 1
ATOM 865 C C . PHE A 1 105 ? 14.225 2.897 -20.184 1.00 48.91 105 PHE A C 1
ATOM 867 O O . PHE A 1 105 ? 14.947 2.156 -19.541 1.00 48.91 105 PHE A O 1
ATOM 874 N N . GLU A 1 106 ? 12.905 2.979 -19.990 1.00 48.47 106 GLU A N 1
ATOM 875 C CA . GLU A 1 106 ? 12.019 1.849 -19.638 1.00 48.47 106 GLU A CA 1
ATOM 876 C C . GLU A 1 106 ? 10.654 2.382 -19.163 1.00 48.47 106 GLU A C 1
ATOM 878 O O . GLU A 1 106 ? 10.514 2.857 -18.030 1.00 48.47 106 GLU A O 1
ATOM 883 N N . PRO A 1 107 ? 9.605 2.299 -19.998 1.00 52.16 107 PRO A N 1
ATOM 884 C CA . PRO A 1 107 ? 8.243 2.219 -19.506 1.00 52.16 107 PRO A CA 1
ATOM 885 C C . PRO A 1 107 ? 7.991 0.770 -19.057 1.00 52.16 107 PRO A C 1
ATOM 887 O O . PRO A 1 107 ? 7.445 -0.025 -19.814 1.00 52.16 107 PRO A O 1
ATOM 890 N N . GLU A 1 108 ? 8.395 0.385 -17.843 1.00 46.28 108 GLU A N 1
ATOM 891 C CA . GLU A 1 108 ? 8.046 -0.945 -17.302 1.00 46.28 108 GLU A CA 1
ATOM 892 C C . GLU A 1 108 ? 6.621 -0.902 -16.703 1.00 46.28 108 GLU A C 1
ATOM 894 O O . GLU A 1 108 ? 6.392 -1.060 -15.505 1.00 46.28 108 GLU A O 1
ATOM 899 N N . GLU A 1 109 ? 5.634 -0.634 -17.566 1.00 50.22 109 GLU A N 1
ATOM 900 C CA . GLU A 1 109 ? 4.220 -0.954 -17.344 1.00 50.22 109 GLU A CA 1
ATOM 901 C C . GLU A 1 109 ? 3.933 -2.320 -17.989 1.00 50.22 109 GLU A C 1
ATOM 903 O O . GLU A 1 109 ? 3.237 -2.409 -18.989 1.00 50.22 109 GLU A O 1
ATOM 908 N N . LYS A 1 110 ? 4.581 -3.376 -17.483 1.00 50.69 110 LYS A N 1
ATOM 909 C CA . LYS A 1 110 ? 4.490 -4.795 -17.901 1.00 50.69 110 LYS A CA 1
ATOM 910 C C . LYS A 1 110 ? 5.465 -5.534 -16.961 1.00 50.69 110 LYS A C 1
ATOM 912 O O . LYS A 1 110 ? 6.576 -5.070 -16.812 1.00 50.69 110 LYS A O 1
ATOM 917 N N . GLU A 1 111 ? 5.187 -6.576 -16.185 1.00 44.25 111 GLU A N 1
ATOM 918 C CA . GLU A 1 111 ? 4.273 -7.706 -16.286 1.00 44.25 111 GLU A CA 1
ATOM 919 C C . GLU A 1 111 ? 4.055 -8.290 -14.873 1.00 44.25 111 GLU A C 1
ATOM 921 O O . GLU A 1 111 ? 5.000 -8.475 -14.110 1.00 44.25 111 GLU A O 1
ATOM 926 N N . LEU A 1 112 ? 2.816 -8.635 -14.528 1.00 44.03 112 LEU A N 1
ATOM 927 C CA . LEU A 1 112 ? 2.532 -9.766 -13.636 1.00 44.03 112 LEU A CA 1
ATOM 928 C C . LEU A 1 112 ? 1.417 -10.578 -14.297 1.00 44.03 112 LEU A C 1
ATOM 930 O O . LEU A 1 112 ? 0.291 -10.677 -13.810 1.00 44.03 112 LEU A O 1
ATOM 934 N N . THR A 1 113 ?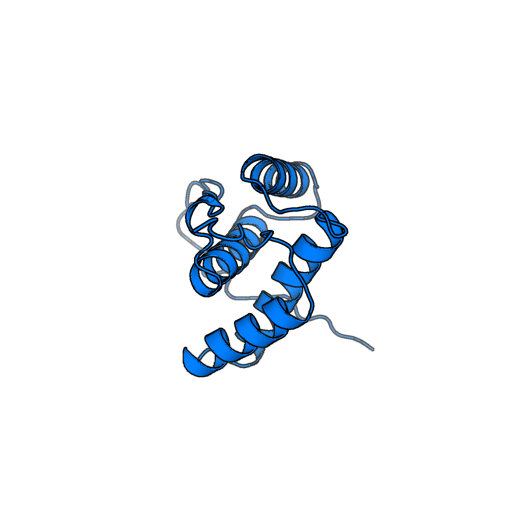 1.745 -11.120 -15.464 1.00 44.06 113 THR A N 1
ATOM 935 C CA . THR A 1 113 ? 1.071 -12.258 -16.084 1.00 44.06 113 THR A CA 1
ATOM 936 C C . THR A 1 113 ? 1.317 -13.465 -15.179 1.00 44.06 113 THR A C 1
ATOM 938 O O . THR A 1 113 ? 2.255 -14.229 -15.368 1.00 44.06 113 THR A O 1
ATOM 941 N N . ILE A 1 114 ? 0.493 -13.640 -14.145 1.00 46.41 114 ILE A N 1
ATOM 942 C CA . ILE A 1 114 ? 0.350 -14.964 -13.533 1.00 46.41 114 ILE A CA 1
ATOM 943 C C . ILE A 1 114 ? -0.530 -15.792 -14.462 1.00 46.41 114 ILE A C 1
ATOM 945 O O . ILE A 1 114 ? -1.754 -15.800 -14.349 1.00 46.41 114 ILE A O 1
ATOM 949 N N . GLY A 1 115 ? 0.125 -16.457 -15.414 1.00 42.69 115 GLY A N 1
ATOM 950 C CA . GLY A 1 115 ? -0.423 -17.643 -16.048 1.00 42.69 115 GLY A CA 1
ATOM 951 C C . GLY A 1 115 ? -0.660 -18.690 -14.966 1.00 42.69 115 GLY A C 1
ATOM 952 O O . GLY A 1 115 ? 0.277 -19.145 -14.314 1.00 42.69 115 GLY A O 1
ATOM 953 N N . ARG A 1 116 ? -1.927 -19.027 -14.742 1.00 42.16 116 ARG A N 1
ATOM 954 C CA . ARG A 1 116 ? -2.324 -20.225 -14.010 1.00 42.16 116 ARG A CA 1
ATOM 955 C C . ARG A 1 116 ? -2.798 -21.214 -15.072 1.00 42.16 116 ARG A C 1
ATOM 957 O O . ARG A 1 116 ? -3.857 -20.994 -15.654 1.00 42.16 116 ARG A O 1
ATOM 964 N N . GLN A 1 117 ? -1.962 -22.203 -15.376 1.00 39.75 117 GLN A N 1
ATOM 965 C CA . GLN A 1 117 ? -2.436 -23.492 -15.882 1.00 39.75 117 GLN A CA 1
ATOM 966 C C . GLN A 1 117 ? -2.772 -24.367 -14.677 1.00 39.75 117 GLN A C 1
ATOM 968 O O . GLN A 1 117 ? -2.086 -24.199 -13.638 1.00 39.75 117 GLN A O 1
#